Protein AF-A0A182SV26-F1 (afdb_monomer_lite)

Foldseek 3Di:
DDDPDPPPQPPLVVQLVVLVVVVVDDDDDDDDPDPPPVVSVVSNVVSVVVNVVSVVVVVVVVVVVLVVVLVVLVVQLVVLVVVLVPDPDPVVNVVSVVSSVVSVVVNCCSVPVPPVVVVVVVVVVVVPD

Structure (mmCIF, N/CA/C/O backbone):
data_AF-A0A182SV26-F1
#
_entry.id   AF-A0A182SV26-F1
#
loop_
_atom_site.group_PDB
_atom_site.id
_atom_site.type_symbol
_atom_site.label_atom_id
_atom_site.label_alt_id
_atom_site.label_comp_id
_atom_site.label_asym_id
_atom_site.label_entity_id
_atom_site.label_seq_id
_atom_site.pdbx_PDB_ins_code
_atom_site.Cartn_x
_atom_site.Cartn_y
_atom_site.Cartn_z
_atom_site.occupancy
_atom_site.B_iso_or_equiv
_atom_site.auth_seq_id
_atom_site.auth_comp_id
_atom_site.auth_asym_id
_atom_site.auth_atom_id
_atom_site.pdbx_PDB_model_num
ATOM 1 N N . MET A 1 1 ? 10.879 -1.437 7.702 1.00 41.03 1 MET A N 1
ATOM 2 C CA . MET A 1 1 ? 10.376 -1.950 6.411 1.00 41.03 1 MET A CA 1
ATOM 3 C C . MET A 1 1 ? 11.530 -2.502 5.599 1.00 41.03 1 MET A C 1
ATOM 5 O O . MET A 1 1 ? 12.482 -1.790 5.311 1.00 41.03 1 MET A O 1
ATOM 9 N N . SER A 1 2 ? 11.480 -3.801 5.338 1.00 34.06 2 SER A N 1
ATOM 10 C CA . SER A 1 2 ? 12.598 -4.620 4.883 1.00 34.06 2 SER A CA 1
ATOM 11 C C . SER A 1 2 ? 12.875 -4.503 3.386 1.00 34.06 2 SER A C 1
ATOM 13 O O . SER A 1 2 ? 11.971 -4.652 2.574 1.00 34.06 2 SER A O 1
ATOM 15 N N . ARG A 1 3 ? 14.164 -4.341 3.060 1.00 40.50 3 ARG A N 1
ATOM 16 C CA . ARG A 1 3 ? 14.897 -4.972 1.944 1.00 40.50 3 ARG A CA 1
ATOM 17 C C . ARG A 1 3 ? 14.023 -5.680 0.890 1.00 40.50 3 ARG A C 1
ATOM 19 O O . ARG A 1 3 ? 13.996 -6.909 0.843 1.00 40.50 3 ARG A O 1
ATOM 26 N N . ILE A 1 4 ? 13.446 -4.935 -0.049 1.00 44.25 4 ILE A N 1
ATOM 27 C CA . ILE A 1 4 ? 13.253 -5.475 -1.398 1.00 44.25 4 ILE A CA 1
ATOM 28 C C . ILE A 1 4 ? 14.624 -5.367 -2.054 1.00 44.25 4 ILE A C 1
ATOM 30 O O . ILE A 1 4 ? 15.050 -4.311 -2.514 1.00 44.25 4 ILE A O 1
ATOM 34 N N . LYS A 1 5 ? 15.391 -6.456 -1.967 1.00 46.62 5 LYS A N 1
ATOM 35 C CA . LYS A 1 5 ? 16.667 -6.580 -2.661 1.00 46.62 5 LYS A CA 1
ATOM 36 C C . LYS A 1 5 ? 16.416 -6.354 -4.156 1.00 46.62 5 LYS A C 1
ATOM 38 O O . LYS A 1 5 ? 15.837 -7.208 -4.820 1.00 46.62 5 LYS A O 1
ATOM 43 N N . LEU A 1 6 ? 16.916 -5.226 -4.660 1.00 47.28 6 LEU A N 1
ATOM 44 C CA . LEU A 1 6 ? 17.199 -4.909 -6.065 1.00 47.28 6 LEU A CA 1
ATOM 45 C C . LEU A 1 6 ? 18.184 -5.935 -6.667 1.00 47.28 6 LEU A C 1
ATOM 47 O O . LEU A 1 6 ? 19.325 -5.623 -6.999 1.00 47.28 6 LEU A O 1
ATOM 51 N N . VAL A 1 7 ? 17.786 -7.204 -6.739 1.00 49.06 7 VAL A N 1
ATOM 52 C CA . VAL A 1 7 ? 18.562 -8.275 -7.385 1.00 49.06 7 VAL A CA 1
ATOM 53 C C . VAL A 1 7 ? 18.158 -8.426 -8.856 1.00 49.06 7 VAL A C 1
ATOM 55 O O . VAL A 1 7 ? 18.934 -8.962 -9.634 1.00 49.06 7 VAL A O 1
ATOM 58 N N . GLY A 1 8 ? 17.024 -7.853 -9.277 1.00 47.41 8 GLY A N 1
ATOM 59 C CA . GLY A 1 8 ? 16.577 -7.879 -10.675 1.00 47.41 8 GLY A CA 1
ATOM 60 C C . GLY A 1 8 ? 17.189 -6.825 -11.609 1.00 47.41 8 GLY A C 1
ATOM 61 O O . GLY A 1 8 ? 17.043 -6.963 -12.812 1.00 47.41 8 GLY A O 1
ATOM 62 N N . ASN A 1 9 ? 17.872 -5.789 -11.099 1.00 52.28 9 ASN A N 1
ATOM 63 C CA . ASN A 1 9 ? 18.220 -4.604 -11.910 1.00 52.28 9 ASN A CA 1
ATOM 64 C C . ASN A 1 9 ? 19.698 -4.526 -12.357 1.00 52.28 9 ASN A C 1
ATOM 66 O O . ASN A 1 9 ? 20.058 -3.713 -13.198 1.00 52.28 9 ASN A O 1
ATOM 70 N N . 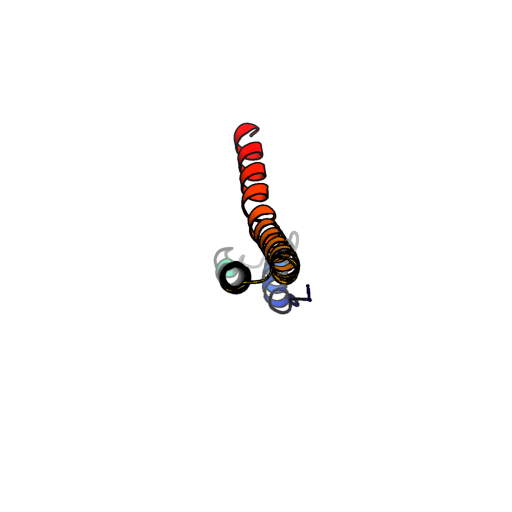ARG A 1 10 ? 20.598 -5.355 -11.804 1.00 54.41 10 ARG A N 1
ATOM 71 C CA . ARG A 1 10 ? 22.048 -5.202 -12.056 1.00 54.41 10 ARG A CA 1
ATOM 72 C C . ARG A 1 10 ? 22.524 -5.750 -13.403 1.00 54.41 10 ARG A C 1
ATOM 74 O O . ARG A 1 10 ? 23.458 -5.204 -13.982 1.00 54.41 10 ARG A O 1
ATOM 81 N N . ASN A 1 11 ? 21.901 -6.812 -13.907 1.00 51.50 11 ASN A N 1
ATOM 82 C CA . ASN A 1 11 ? 22.416 -7.515 -15.087 1.00 51.50 11 ASN A CA 1
ATOM 83 C C . ASN A 1 11 ? 22.075 -6.787 -16.402 1.00 51.50 11 ASN A C 1
ATOM 85 O O . ASN A 1 11 ? 22.842 -6.845 -17.362 1.00 51.50 11 ASN A O 1
ATOM 89 N N . GLU A 1 12 ? 20.948 -6.074 -16.440 1.00 53.22 12 GLU A N 1
ATOM 90 C CA . GLU A 1 12 ? 20.467 -5.385 -17.645 1.00 53.22 12 GLU A CA 1
ATOM 91 C C . GLU A 1 12 ? 21.137 -4.015 -17.827 1.00 53.22 12 GLU A C 1
ATOM 93 O O . GLU A 1 12 ? 21.584 -3.707 -18.933 1.00 53.22 12 GLU A O 1
ATOM 98 N N . SER A 1 13 ? 21.325 -3.241 -16.747 1.00 55.97 13 SER A N 1
ATOM 99 C CA . SER A 1 13 ? 22.086 -1.980 -16.793 1.00 55.97 13 SER A CA 1
ATOM 100 C C . SER A 1 13 ? 23.531 -2.184 -17.249 1.00 55.97 13 SER A C 1
ATOM 102 O O . SER A 1 13 ? 23.999 -1.441 -18.106 1.00 55.97 13 SER A O 1
ATOM 104 N N . SER A 1 14 ? 24.205 -3.238 -16.769 1.00 58.41 14 SER A N 1
ATOM 105 C CA . SER A 1 14 ? 25.592 -3.541 -17.159 1.00 58.41 14 SER A CA 1
ATOM 106 C C . SER A 1 14 ? 25.746 -3.826 -18.661 1.00 58.41 14 SER A C 1
ATOM 108 O O . SER A 1 14 ? 26.799 -3.562 -19.238 1.00 58.41 14 SER A O 1
ATOM 110 N N . SER A 1 15 ? 24.698 -4.343 -19.313 1.00 63.31 15 SER A N 1
ATOM 111 C CA . SER A 1 15 ? 24.730 -4.663 -20.744 1.00 63.31 15 SER A CA 1
ATOM 112 C C . SER A 1 15 ? 24.626 -3.411 -21.620 1.00 63.31 15 SER A C 1
ATOM 114 O O . SER A 1 15 ? 25.312 -3.326 -22.633 1.00 63.31 15 SER A O 1
ATOM 116 N N . ILE A 1 16 ? 23.800 -2.429 -21.232 1.00 60.69 16 ILE A N 1
ATOM 117 C CA . ILE A 1 16 ? 23.716 -1.136 -21.936 1.00 60.69 16 ILE A CA 1
ATOM 118 C C . ILE A 1 16 ? 24.973 -0.309 -21.682 1.00 60.69 16 ILE A C 1
ATOM 120 O O . ILE A 1 16 ? 25.519 0.241 -22.628 1.00 60.69 16 ILE A O 1
ATOM 124 N N . GLU A 1 17 ? 25.457 -0.262 -20.438 1.00 61.19 17 GLU A N 1
ATOM 125 C CA . GLU A 1 17 ? 26.677 0.465 -20.062 1.00 61.19 17 GLU A CA 1
ATOM 126 C C . GLU A 1 17 ? 27.873 0.018 -20.917 1.00 61.19 17 GLU A C 1
ATOM 128 O O . GLU A 1 17 ? 28.531 0.842 -21.546 1.00 61.19 17 GLU A O 1
ATOM 133 N N . ARG A 1 18 ? 28.053 -1.299 -21.089 1.00 61.22 18 ARG A N 1
ATOM 134 C CA . ARG A 1 18 ? 29.103 -1.849 -21.958 1.00 61.22 18 ARG A CA 1
ATOM 135 C C . ARG A 1 18 ? 28.901 -1.570 -23.444 1.00 61.22 18 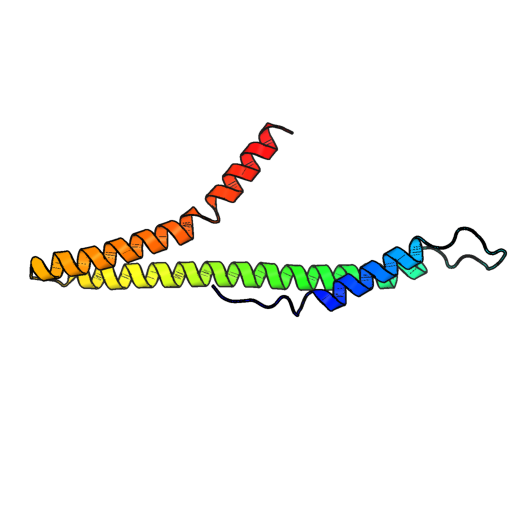ARG A C 1
ATOM 137 O O . ARG A 1 18 ? 29.882 -1.382 -24.150 1.00 61.22 18 ARG A O 1
ATOM 144 N N . LEU A 1 19 ? 27.661 -1.547 -23.933 1.00 59.72 19 LEU A N 1
ATOM 145 C CA . LEU A 1 19 ? 27.381 -1.192 -25.330 1.00 59.72 19 LEU A CA 1
ATOM 146 C C . LEU A 1 19 ? 27.608 0.307 -25.595 1.00 59.72 19 LEU A C 1
ATOM 148 O O . LEU A 1 19 ? 28.075 0.663 -26.674 1.00 59.72 19 LEU A O 1
ATOM 152 N N . CYS A 1 20 ? 27.333 1.174 -24.616 1.00 58.62 20 CYS A N 1
ATOM 153 C CA . CYS A 1 20 ? 27.636 2.604 -24.687 1.00 58.62 20 CYS A CA 1
ATOM 154 C C . CYS A 1 20 ? 29.150 2.879 -24.658 1.00 58.62 20 CYS A C 1
ATOM 156 O O . CYS A 1 20 ? 29.616 3.715 -25.430 1.00 58.62 20 CYS A O 1
ATOM 158 N N . ASP A 1 21 ? 29.921 2.148 -23.845 1.00 55.66 21 ASP A N 1
ATOM 159 C CA . ASP A 1 21 ? 31.388 2.277 -23.784 1.00 55.66 21 ASP A CA 1
ATOM 160 C C . ASP A 1 21 ? 32.084 1.829 -25.083 1.00 55.66 21 ASP A C 1
ATOM 162 O O . ASP A 1 21 ? 33.052 2.455 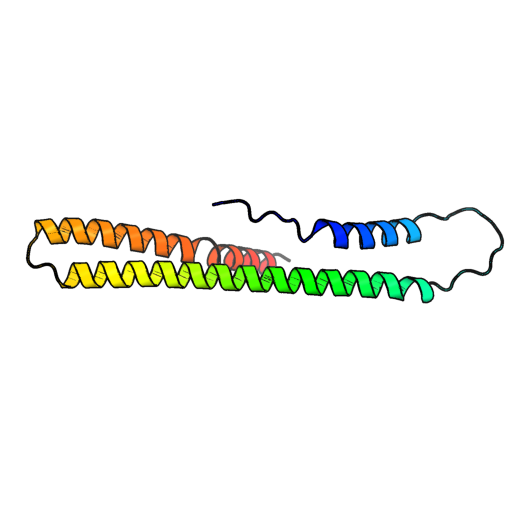-25.525 1.00 55.66 21 ASP A O 1
ATOM 166 N N . ILE A 1 22 ? 31.569 0.782 -25.742 1.00 54.12 22 ILE A N 1
ATOM 167 C CA . ILE A 1 22 ? 32.087 0.292 -27.034 1.00 54.12 22 ILE A CA 1
ATOM 168 C C . ILE A 1 22 ? 31.851 1.316 -28.155 1.00 54.12 22 ILE A C 1
ATOM 170 O O . ILE A 1 22 ? 32.702 1.486 -29.022 1.00 54.12 22 ILE A O 1
ATOM 174 N N . ALA A 1 23 ? 30.740 2.056 -28.123 1.00 52.19 23 ALA A N 1
ATOM 175 C CA . ALA A 1 23 ? 30.467 3.109 -29.103 1.00 52.19 23 ALA A CA 1
ATOM 176 C C . ALA A 1 23 ? 31.319 4.380 -28.895 1.00 52.19 23 ALA A C 1
ATOM 178 O O . ALA A 1 23 ? 31.471 5.174 -29.824 1.00 52.19 23 ALA A O 1
ATOM 179 N N . ALA A 1 24 ? 31.860 4.587 -27.689 1.00 51.94 24 ALA A N 1
ATOM 180 C CA . ALA A 1 24 ? 32.618 5.781 -27.317 1.00 51.94 24 ALA A CA 1
ATOM 181 C C . ALA A 1 24 ? 34.145 5.637 -27.493 1.00 51.94 24 ALA A C 1
ATOM 183 O O . ALA A 1 24 ? 34.853 6.644 -27.449 1.00 51.94 24 ALA A O 1
ATOM 184 N N . THR A 1 25 ? 34.671 4.423 -27.704 1.00 47.94 25 THR A N 1
ATOM 185 C CA . THR A 1 25 ? 36.117 4.139 -27.679 1.00 47.94 25 THR A CA 1
ATOM 186 C C . THR A 1 25 ? 36.667 3.582 -28.999 1.00 47.94 25 THR A C 1
ATOM 188 O O . THR A 1 25 ? 37.089 2.436 -29.056 1.00 47.94 25 THR A O 1
ATOM 191 N N . ASP A 1 26 ? 36.761 4.408 -30.050 1.00 44.53 26 ASP A N 1
ATOM 192 C CA . ASP A 1 26 ? 37.850 4.255 -31.041 1.00 44.53 26 ASP A CA 1
ATOM 193 C C . ASP A 1 26 ? 38.143 5.558 -31.819 1.00 44.53 26 ASP A C 1
ATOM 195 O O . ASP A 1 26 ? 37.423 5.893 -32.765 1.00 44.53 26 ASP A O 1
ATOM 199 N N . PRO A 1 27 ? 39.195 6.318 -31.446 1.00 52.56 27 PRO A N 1
ATOM 200 C CA . PRO A 1 27 ? 39.679 7.433 -32.256 1.00 52.56 27 PRO A CA 1
ATOM 201 C C . PRO A 1 27 ? 40.843 7.102 -33.211 1.00 52.56 27 PRO A C 1
ATOM 203 O O . PRO A 1 27 ? 41.221 7.998 -33.964 1.00 52.56 27 PRO A O 1
ATOM 206 N N . THR A 1 28 ? 41.464 5.911 -33.219 1.00 58.19 28 THR A N 1
ATOM 207 C CA . THR A 1 28 ? 42.767 5.752 -33.911 1.00 58.19 28 THR A CA 1
ATOM 208 C C . THR A 1 28 ? 43.195 4.309 -34.256 1.00 58.19 28 THR A C 1
ATOM 210 O O . THR A 1 28 ? 44.196 3.864 -33.709 1.00 58.19 28 THR A O 1
ATOM 213 N N . VAL A 1 29 ? 42.598 3.606 -35.230 1.00 45.88 29 VAL A N 1
ATOM 214 C CA . VAL A 1 29 ? 43.328 2.611 -36.067 1.00 45.88 29 VAL A CA 1
ATOM 215 C C . VAL A 1 29 ? 42.715 2.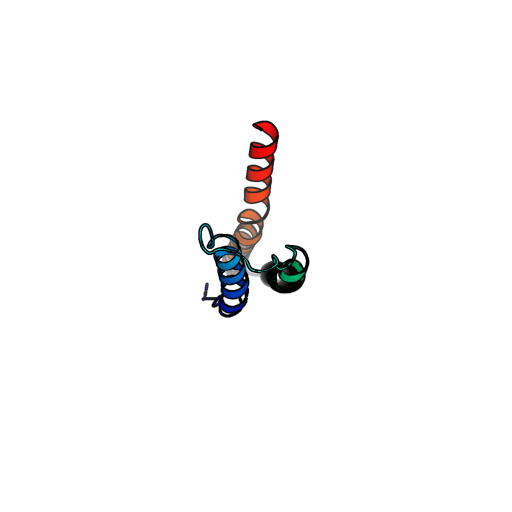545 -37.479 1.00 45.88 29 VAL A C 1
ATOM 217 O O . VAL A 1 29 ? 41.503 2.507 -37.657 1.00 45.88 29 VAL A O 1
ATOM 220 N N . GLY A 1 30 ? 43.572 2.597 -38.505 1.00 47.94 30 GLY A N 1
ATOM 221 C CA . GLY A 1 30 ? 43.209 2.773 -39.914 1.00 47.94 30 GLY A CA 1
ATOM 222 C C . GLY A 1 30 ? 42.528 1.586 -40.614 1.00 47.94 30 GLY A C 1
ATOM 223 O O . GLY A 1 30 ? 42.667 0.436 -40.221 1.00 47.94 30 GLY A O 1
ATOM 224 N N . TYR A 1 31 ? 41.830 1.924 -41.708 1.00 46.22 31 TYR A N 1
ATOM 225 C CA . TYR A 1 31 ? 41.336 1.055 -42.788 1.00 46.22 31 TYR A CA 1
ATOM 226 C C . TYR A 1 31 ? 40.758 -0.312 -42.372 1.00 46.22 31 TYR A C 1
ATOM 228 O O . TYR A 1 31 ? 41.335 -1.366 -42.622 1.00 46.22 31 TYR A O 1
ATOM 236 N N . SER A 1 32 ? 39.523 -0.294 -41.877 1.00 46.44 32 SER A N 1
ATOM 237 C CA . SER A 1 32 ? 38.570 -1.389 -42.084 1.00 46.44 32 SER A CA 1
ATOM 238 C C . SER A 1 32 ? 37.224 -0.772 -42.482 1.00 46.44 32 SER A C 1
ATOM 240 O O . SER A 1 32 ? 36.891 0.293 -41.946 1.00 46.44 32 SER A O 1
ATOM 242 N N . PRO A 1 33 ? 36.465 -1.335 -43.446 1.00 44.16 33 PRO A N 1
ATOM 243 C CA . PRO A 1 33 ? 35.137 -0.835 -43.784 1.00 44.16 33 PRO A CA 1
ATOM 244 C C . PRO A 1 33 ? 34.307 -0.739 -42.506 1.00 44.16 33 PRO A C 1
ATOM 246 O O . PRO A 1 33 ? 34.076 -1.741 -41.833 1.00 44.16 33 PRO A O 1
ATOM 249 N N . ARG A 1 34 ? 33.933 0.490 -42.143 1.00 47.06 34 ARG A N 1
ATOM 250 C CA . ARG A 1 34 ? 33.123 0.804 -40.963 1.00 47.06 34 ARG A CA 1
ATOM 251 C C . ARG A 1 34 ? 31.960 -0.199 -40.876 1.00 47.06 34 ARG A C 1
ATOM 253 O O . ARG A 1 34 ? 31.221 -0.290 -41.860 1.00 47.06 34 ARG A O 1
ATOM 260 N N . PRO A 1 35 ? 31.741 -0.915 -39.756 1.00 50.22 35 PRO A N 1
ATOM 261 C CA . PRO A 1 35 ? 30.439 -1.516 -39.533 1.00 50.22 35 PRO A CA 1
ATOM 262 C C . PRO A 1 35 ? 29.467 -0.344 -39.467 1.00 50.22 35 PRO A C 1
ATOM 264 O O . PRO A 1 35 ? 29.706 0.647 -38.771 1.00 50.22 35 PRO A O 1
ATOM 267 N N . ASN A 1 36 ? 28.424 -0.380 -40.284 1.00 47.22 36 ASN A N 1
ATOM 268 C CA . ASN A 1 36 ? 27.473 0.714 -40.332 1.00 47.22 36 ASN A CA 1
ATOM 269 C C . ASN A 1 36 ? 26.901 0.904 -38.915 1.00 47.22 36 ASN A C 1
ATOM 271 O O . ASN A 1 36 ? 26.511 -0.089 -38.301 1.00 47.22 36 ASN A O 1
ATOM 275 N N . PRO A 1 37 ? 26.740 2.137 -38.395 1.00 53.66 37 PRO A N 1
ATOM 276 C CA . PRO A 1 37 ? 26.131 2.408 -37.080 1.00 53.66 37 PRO A CA 1
ATOM 277 C C . PRO A 1 37 ? 24.641 2.004 -36.988 1.00 53.66 37 PRO A C 1
ATOM 279 O O . PRO A 1 37 ? 23.909 2.446 -36.102 1.00 53.66 37 PRO A O 1
ATOM 282 N N . ILE A 1 38 ? 24.168 1.213 -37.949 1.00 52.22 38 ILE A N 1
ATOM 283 C CA . ILE A 1 38 ? 22.867 0.566 -38.039 1.00 52.22 38 ILE A CA 1
ATOM 284 C C . ILE A 1 38 ? 22.954 -0.852 -37.442 1.00 52.22 38 ILE A C 1
ATOM 286 O O . ILE A 1 38 ? 22.013 -1.266 -36.764 1.00 52.22 38 ILE A O 1
ATOM 290 N N . ASP A 1 39 ? 24.085 -1.553 -37.596 1.00 54.59 39 ASP A N 1
ATOM 291 C CA . ASP A 1 39 ? 24.247 -2.951 -37.165 1.00 54.59 39 ASP A CA 1
ATOM 292 C C . ASP A 1 39 ? 24.348 -3.086 -35.628 1.00 54.59 39 ASP A C 1
ATOM 294 O O . ASP A 1 39 ? 23.780 -4.015 -35.046 1.00 54.59 39 ASP A O 1
ATOM 298 N N . ASP A 1 40 ? 24.915 -2.088 -34.939 1.00 59.69 40 ASP A N 1
ATOM 299 C CA . ASP A 1 40 ? 25.019 -2.050 -33.466 1.00 59.69 40 ASP A CA 1
ATOM 300 C C . ASP A 1 40 ? 23.779 -1.493 -32.744 1.00 59.69 40 ASP A C 1
ATOM 302 O O . ASP A 1 40 ? 23.647 -1.596 -31.519 1.00 59.69 40 ASP A O 1
ATOM 306 N N . ARG A 1 41 ? 22.791 -0.954 -33.475 1.00 64.50 41 ARG A N 1
ATOM 307 C CA . ARG A 1 41 ? 21.539 -0.488 -32.849 1.00 64.50 41 ARG A CA 1
ATOM 308 C C . ARG A 1 41 ? 20.646 -1.639 -32.418 1.00 64.50 41 ARG A C 1
ATOM 310 O O . ARG A 1 41 ? 19.893 -1.487 -31.461 1.00 64.50 41 ARG A O 1
ATOM 317 N N . GLY A 1 42 ? 20.728 -2.790 -33.082 1.00 74.06 42 GLY A N 1
ATOM 318 C CA . GLY A 1 42 ? 19.925 -3.968 -32.749 1.00 74.06 42 GLY A CA 1
ATOM 319 C C . GLY A 1 42 ? 20.124 -4.439 -31.299 1.00 74.06 42 GLY A C 1
ATOM 320 O O . GLY A 1 42 ? 19.137 -4.541 -30.564 1.00 74.06 42 GLY A O 1
ATOM 321 N N . PRO A 1 43 ? 21.368 -4.711 -30.857 1.00 75.44 43 PRO A N 1
ATOM 322 C CA . PRO A 1 43 ? 21.677 -5.060 -29.469 1.00 75.44 43 PRO A CA 1
ATOM 323 C C . PRO A 1 43 ? 21.252 -3.988 -28.457 1.00 75.44 43 PRO A C 1
ATOM 325 O O . PRO A 1 43 ? 20.603 -4.321 -27.466 1.00 75.44 43 PRO A O 1
ATOM 328 N N . MET A 1 44 ? 21.530 -2.711 -28.738 1.00 75.19 44 MET A N 1
ATOM 329 C CA . MET A 1 44 ? 21.159 -1.583 -27.873 1.00 75.19 44 MET A CA 1
ATOM 330 C C . MET A 1 44 ? 19.636 -1.441 -27.720 1.00 75.19 44 MET A C 1
ATOM 332 O O . MET A 1 44 ? 19.136 -1.313 -26.605 1.00 75.19 44 MET A O 1
ATOM 336 N N . ILE A 1 45 ? 18.876 -1.526 -28.817 1.00 81.12 45 ILE A N 1
ATOM 337 C CA . ILE A 1 45 ? 17.406 -1.456 -28.801 1.00 81.12 45 ILE A CA 1
ATOM 338 C C . ILE A 1 45 ? 16.818 -2.631 -28.015 1.00 81.12 45 ILE A C 1
ATOM 340 O O . ILE A 1 45 ? 15.855 -2.451 -27.267 1.00 81.12 45 ILE A O 1
ATOM 344 N N . ARG A 1 46 ? 17.386 -3.837 -28.156 1.00 79.06 46 ARG A N 1
ATOM 345 C CA . ARG A 1 46 ? 16.961 -5.005 -27.371 1.00 79.06 46 ARG A CA 1
ATOM 346 C C . ARG A 1 46 ? 17.232 -4.797 -25.886 1.00 79.06 46 ARG A C 1
ATOM 348 O O . ARG A 1 46 ? 16.322 -4.998 -25.092 1.00 79.06 46 ARG A O 1
ATOM 355 N N . ALA A 1 47 ? 18.428 -4.342 -25.522 1.00 76.38 47 ALA A N 1
ATOM 356 C CA . ALA A 1 47 ? 18.788 -4.083 -24.133 1.00 76.38 47 ALA A CA 1
ATOM 357 C C . ALA A 1 47 ? 17.898 -2.993 -23.505 1.00 76.38 47 ALA A C 1
ATOM 359 O O . ALA A 1 47 ? 17.352 -3.197 -22.422 1.00 76.38 47 ALA A O 1
ATOM 360 N N . ALA A 1 48 ? 17.646 -1.895 -24.225 1.00 82.31 48 ALA A N 1
ATOM 361 C CA . ALA A 1 48 ? 16.732 -0.839 -23.791 1.00 82.31 48 ALA A CA 1
ATOM 362 C C . ALA A 1 48 ? 15.289 -1.346 -23.621 1.00 82.31 48 ALA A C 1
ATOM 364 O O . ALA A 1 48 ? 14.629 -1.015 -22.640 1.00 82.31 48 ALA A O 1
ATOM 365 N N . ARG A 1 49 ? 14.790 -2.189 -24.535 1.00 84.81 49 ARG A N 1
ATOM 366 C CA . ARG A 1 49 ? 13.443 -2.780 -24.435 1.00 84.81 49 ARG A CA 1
ATOM 367 C C . ARG A 1 49 ? 13.309 -3.726 -23.242 1.00 84.81 49 ARG A C 1
ATOM 369 O O . ARG A 1 49 ? 12.261 -3.733 -22.592 1.00 84.81 49 ARG A O 1
ATOM 376 N N . THR A 1 50 ? 14.345 -4.514 -22.964 1.00 83.44 50 THR A N 1
ATOM 377 C CA . THR A 1 50 ? 14.389 -5.391 -21.791 1.00 83.44 50 THR A CA 1
ATOM 378 C C . THR A 1 50 ? 14.367 -4.563 -20.510 1.00 83.44 50 THR A C 1
ATOM 380 O O . THR A 1 50 ? 13.501 -4.797 -19.669 1.00 83.44 50 THR A O 1
ATOM 383 N N . LEU A 1 51 ? 15.203 -3.521 -20.428 1.00 81.50 51 LEU A N 1
ATOM 384 C CA . LEU A 1 51 ? 15.224 -2.601 -19.293 1.00 81.50 51 LEU A CA 1
ATOM 385 C C . LEU A 1 51 ? 13.858 -1.940 -19.081 1.00 81.50 51 LEU A C 1
ATOM 387 O O . LEU A 1 51 ? 13.329 -1.975 -17.976 1.00 81.50 51 LEU A O 1
ATOM 391 N N . LEU A 1 52 ? 13.250 -1.387 -20.135 1.00 88.94 52 LEU A N 1
ATOM 392 C CA . LEU A 1 52 ? 11.919 -0.779 -20.056 1.00 88.94 52 LEU A CA 1
ATOM 393 C C . LEU A 1 52 ? 10.875 -1.785 -19.561 1.00 88.94 52 LEU A C 1
ATOM 395 O O . LEU A 1 52 ? 10.113 -1.470 -18.656 1.00 88.94 52 LEU A O 1
ATOM 399 N N . SER A 1 53 ? 10.883 -3.017 -20.079 1.00 84.12 53 SER A N 1
ATOM 400 C CA . SER A 1 53 ? 9.969 -4.070 -19.613 1.00 84.12 53 SER A CA 1
ATOM 401 C C . SER A 1 53 ? 10.184 -4.418 -18.138 1.00 84.12 53 SER A C 1
ATOM 403 O O . SER A 1 53 ? 9.218 -4.648 -17.411 1.00 84.12 53 SER A O 1
ATOM 405 N N . SER A 1 54 ? 11.438 -4.464 -17.688 1.00 83.88 54 SER A N 1
ATOM 406 C CA . SER A 1 54 ? 11.808 -4.725 -16.296 1.00 83.88 54 SER A CA 1
ATOM 407 C C . SER A 1 54 ? 11.350 -3.588 -15.377 1.00 83.88 54 SER A C 1
ATOM 409 O O . SER A 1 54 ? 10.655 -3.829 -14.387 1.00 83.88 54 SER A O 1
ATOM 411 N N . VAL A 1 55 ? 11.619 -2.339 -15.761 1.00 87.81 55 VAL A N 1
ATOM 412 C CA . VAL A 1 55 ? 11.185 -1.134 -15.041 1.00 87.81 55 VAL A CA 1
ATOM 413 C C . VAL A 1 55 ? 9.661 -1.064 -14.959 1.00 87.81 55 VAL A C 1
ATOM 415 O O . VAL A 1 55 ? 9.129 -0.886 -13.867 1.00 87.81 55 VAL A O 1
ATOM 418 N N . THR A 1 56 ? 8.935 -1.292 -16.059 1.00 90.31 56 THR A N 1
ATOM 419 C CA . THR A 1 56 ? 7.463 -1.317 -16.049 1.00 90.31 56 THR A CA 1
ATOM 420 C C . THR A 1 56 ? 6.924 -2.364 -15.073 1.00 90.31 56 THR A C 1
ATOM 422 O O . THR A 1 56 ? 5.999 -2.074 -14.321 1.00 90.31 56 THR A O 1
ATOM 425 N N . ARG A 1 57 ? 7.517 -3.564 -15.013 1.00 88.69 57 ARG A N 1
ATOM 426 C CA . ARG A 1 57 ? 7.106 -4.597 -14.044 1.00 88.69 57 ARG A CA 1
ATOM 427 C C . ARG A 1 57 ? 7.338 -4.158 -12.601 1.00 88.69 57 ARG A C 1
ATOM 429 O O . ARG A 1 57 ? 6.486 -4.413 -11.757 1.00 88.69 57 ARG A O 1
ATOM 436 N N . VAL A 1 58 ? 8.463 -3.506 -12.312 1.00 85.62 58 VAL A N 1
ATOM 437 C CA . VAL A 1 58 ? 8.763 -2.995 -10.966 1.00 85.62 58 VAL A CA 1
ATOM 438 C C . VAL A 1 58 ? 7.791 -1.887 -10.570 1.00 85.62 58 VAL A C 1
ATOM 440 O O . VAL A 1 58 ? 7.275 -1.924 -9.457 1.00 85.62 58 VAL A O 1
ATOM 443 N N . LEU A 1 59 ? 7.493 -0.952 -11.474 1.00 84.81 59 LEU A N 1
ATOM 444 C CA . LEU A 1 59 ? 6.531 0.125 -11.226 1.00 84.81 59 LEU A CA 1
ATOM 445 C C . LEU A 1 59 ? 5.121 -0.424 -10.972 1.00 84.81 59 LEU A C 1
ATOM 447 O O . LEU A 1 59 ? 4.477 -0.025 -10.008 1.00 84.81 59 LEU A O 1
ATOM 451 N N . LEU A 1 60 ? 4.676 -1.407 -11.761 1.00 88.56 60 LEU A N 1
ATOM 452 C CA . LEU A 1 60 ? 3.395 -2.086 -11.533 1.00 88.56 60 LEU A CA 1
ATOM 453 C C . LEU A 1 60 ? 3.364 -2.830 -10.192 1.00 88.56 60 LEU A C 1
ATOM 455 O O . LEU A 1 60 ? 2.363 -2.795 -9.484 1.00 88.56 60 LEU A O 1
ATOM 459 N N . LEU A 1 61 ? 4.452 -3.508 -9.815 1.00 84.31 61 LEU A N 1
ATOM 460 C CA . LEU A 1 61 ? 4.539 -4.176 -8.515 1.00 84.31 61 LEU A CA 1
ATOM 461 C C . LEU A 1 61 ? 4.526 -3.178 -7.355 1.00 84.31 61 LEU A C 1
ATOM 463 O O . LEU A 1 61 ? 3.898 -3.460 -6.337 1.00 84.31 61 LEU A O 1
ATOM 467 N N . ALA A 1 62 ? 5.198 -2.036 -7.502 1.00 79.69 62 ALA A N 1
ATOM 468 C CA . ALA A 1 62 ? 5.167 -0.968 -6.512 1.00 79.69 62 ALA A CA 1
ATOM 469 C C . ALA A 1 62 ? 3.732 -0.462 -6.310 1.00 79.69 62 ALA A C 1
ATOM 471 O O . ALA A 1 62 ? 3.262 -0.437 -5.175 1.00 79.69 62 ALA A O 1
ATOM 472 N N . ASP A 1 63 ? 3.013 -0.187 -7.400 1.00 83.38 63 ASP A N 1
ATOM 473 C CA . ASP A 1 63 ? 1.617 0.257 -7.362 1.00 83.38 63 ASP A CA 1
ATOM 474 C C . ASP A 1 63 ? 0.698 -0.779 -6.687 1.00 83.38 63 ASP A C 1
ATOM 476 O O . ASP A 1 63 ? -0.015 -0.480 -5.728 1.00 83.38 63 ASP A O 1
ATOM 480 N N . ILE A 1 64 ? 0.814 -2.056 -7.072 1.00 88.06 64 ILE A N 1
ATOM 481 C CA . ILE A 1 64 ? 0.060 -3.155 -6.447 1.00 88.06 64 ILE A CA 1
ATOM 482 C C . ILE A 1 64 ? 0.346 -3.255 -4.941 1.00 88.06 64 ILE A C 1
ATOM 484 O O . ILE A 1 64 ? -0.563 -3.528 -4.152 1.00 88.06 64 ILE A O 1
ATOM 488 N N . VAL A 1 65 ? 1.601 -3.081 -4.518 1.00 86.62 65 VAL A N 1
ATOM 489 C CA . VAL A 1 65 ? 1.970 -3.123 -3.096 1.00 86.62 65 VAL A CA 1
ATOM 490 C C . VAL A 1 65 ? 1.352 -1.947 -2.347 1.00 86.62 65 VAL A C 1
ATOM 492 O O . VAL A 1 65 ? 0.784 -2.172 -1.279 1.00 86.62 65 VAL A O 1
ATOM 495 N N . VAL A 1 66 ? 1.401 -0.734 -2.900 1.00 85.75 66 VAL A N 1
ATOM 496 C CA . VAL A 1 66 ? 0.797 0.462 -2.291 1.00 85.75 66 VAL A CA 1
ATOM 497 C C . VAL A 1 66 ? -0.711 0.277 -2.115 1.00 85.75 66 VAL A C 1
ATOM 499 O O . VAL A 1 66 ? -1.220 0.438 -1.004 1.00 85.75 66 VAL A O 1
ATOM 502 N N . VAL A 1 67 ? -1.416 -0.178 -3.155 1.00 88.31 67 VAL A N 1
ATOM 503 C CA . VAL A 1 67 ? -2.863 -0.448 -3.089 1.00 88.31 67 VAL A CA 1
ATOM 504 C C . VAL A 1 67 ? -3.188 -1.510 -2.036 1.00 88.31 67 VAL A C 1
ATOM 506 O O . VAL A 1 67 ? -4.136 -1.353 -1.266 1.00 88.31 67 VAL A O 1
ATOM 509 N N . LYS A 1 68 ? -2.393 -2.583 -1.938 1.00 84.44 68 LYS A N 1
ATOM 510 C CA . LYS A 1 68 ? -2.589 -3.611 -0.903 1.00 84.44 68 LYS A CA 1
ATOM 511 C C . LYS A 1 68 ? -2.389 -3.068 0.508 1.00 84.44 68 LYS A C 1
ATOM 513 O O . LYS A 1 68 ? -3.167 -3.420 1.390 1.00 84.44 68 LYS A O 1
ATOM 518 N N . GLN A 1 69 ? -1.378 -2.229 0.733 1.00 83.12 69 GLN A N 1
ATOM 519 C CA . GLN A 1 69 ? -1.174 -1.599 2.040 1.00 83.12 69 GLN A CA 1
ATOM 520 C C . GLN A 1 69 ? -2.348 -0.684 2.401 1.00 83.12 69 GLN A C 1
ATOM 522 O O . GLN A 1 69 ? -2.840 -0.740 3.526 1.00 83.12 69 GLN A O 1
ATOM 527 N N . LEU A 1 70 ? -2.862 0.076 1.430 1.00 84.94 70 LEU A N 1
ATOM 528 C CA . LEU A 1 70 ? -4.025 0.938 1.621 1.00 84.94 70 LEU A CA 1
ATOM 529 C C . LEU A 1 70 ? -5.292 0.139 1.965 1.00 84.94 70 LEU A C 1
ATOM 531 O O . LEU A 1 70 ? -6.004 0.483 2.908 1.00 84.94 70 LEU A O 1
ATOM 535 N N . LEU A 1 71 ? -5.557 -0.958 1.247 1.00 87.56 71 LEU A N 1
ATOM 536 C CA . LEU A 1 71 ? -6.691 -1.843 1.530 1.00 87.56 71 LEU A CA 1
ATOM 537 C C . LEU A 1 71 ? -6.588 -2.482 2.919 1.00 87.56 71 LEU A C 1
ATOM 539 O O . LEU A 1 71 ? -7.575 -2.505 3.652 1.00 87.56 71 LEU A O 1
ATOM 543 N N . LEU A 1 72 ? -5.399 -2.952 3.310 1.00 88.00 72 LEU A N 1
ATOM 544 C CA . LEU A 1 72 ? -5.172 -3.522 4.638 1.00 88.00 72 LEU A CA 1
ATOM 545 C C . LEU A 1 72 ? -5.388 -2.490 5.749 1.00 88.00 72 LEU A C 1
ATOM 547 O O . LEU A 1 72 ? -6.046 -2.803 6.740 1.00 88.00 72 LEU A O 1
ATOM 551 N N . ALA A 1 73 ? -4.874 -1.269 5.585 1.00 83.94 73 ALA A N 1
ATOM 552 C CA . ALA A 1 73 ? -5.083 -0.183 6.539 1.00 83.94 73 ALA A CA 1
ATOM 553 C C . ALA A 1 73 ? -6.578 0.170 6.656 1.00 83.94 73 ALA A C 1
ATOM 555 O O . ALA A 1 73 ? -7.121 0.225 7.761 1.00 83.94 73 ALA A O 1
ATOM 556 N N . LYS A 1 74 ? -7.289 0.281 5.524 1.00 86.38 74 LYS A N 1
ATOM 557 C CA . LYS A 1 74 ? -8.747 0.484 5.493 1.00 86.38 74 LYS A CA 1
ATOM 558 C C . LYS A 1 74 ? -9.502 -0.629 6.231 1.00 86.38 74 LYS A C 1
ATOM 560 O O . LYS A 1 74 ? -10.435 -0.353 6.983 1.00 86.38 74 LYS A O 1
ATOM 565 N N . ASP A 1 75 ? -9.131 -1.890 6.026 1.00 90.44 75 ASP A N 1
ATOM 566 C CA . ASP A 1 75 ? -9.791 -3.031 6.672 1.00 90.44 75 ASP A CA 1
ATOM 567 C C . ASP A 1 75 ? -9.529 -3.100 8.180 1.00 90.44 75 ASP A C 1
ATOM 569 O O . ASP A 1 75 ? -10.390 -3.551 8.942 1.00 90.44 75 ASP A O 1
ATOM 573 N N . ARG A 1 76 ? -8.365 -2.642 8.654 1.00 87.62 76 ARG A N 1
ATOM 574 C CA . ARG A 1 76 ? -8.115 -2.493 10.095 1.00 87.62 76 ARG A CA 1
ATOM 575 C C . ARG A 1 76 ? -9.028 -1.439 10.709 1.00 87.62 76 ARG A C 1
ATOM 577 O O . ARG A 1 76 ? -9.691 -1.751 11.696 1.00 87.62 76 ARG A O 1
ATOM 584 N N . VAL A 1 77 ? -9.133 -0.264 10.085 1.00 87.50 77 VAL A N 1
ATOM 585 C CA . VAL A 1 77 ? -10.032 0.816 10.525 1.00 87.50 77 VAL A CA 1
ATOM 586 C C . VAL A 1 77 ? -11.492 0.350 10.548 1.00 87.50 77 VAL A C 1
ATOM 588 O O . VAL A 1 77 ? -12.193 0.569 11.532 1.00 87.50 77 VAL A O 1
ATOM 591 N N . ALA A 1 78 ? -11.949 -0.366 9.516 1.00 87.62 78 ALA A N 1
ATOM 592 C CA . ALA A 1 78 ? -13.313 -0.898 9.471 1.00 87.62 78 ALA A CA 1
ATOM 593 C C . ALA A 1 78 ? -13.604 -1.877 10.625 1.00 87.62 78 ALA A C 1
ATOM 595 O O . ALA A 1 78 ? -14.662 -1.812 11.252 1.00 87.62 78 ALA A O 1
ATOM 596 N N . ARG A 1 79 ? -12.655 -2.765 10.954 1.00 89.94 79 ARG A N 1
ATOM 597 C CA . ARG A 1 79 ? -12.807 -3.708 12.074 1.00 89.94 79 ARG A CA 1
ATOM 598 C C . ARG A 1 79 ? -12.802 -3.015 13.433 1.00 89.94 79 ARG A C 1
ATOM 600 O O . ARG A 1 79 ? -13.581 -3.392 14.307 1.00 89.94 79 ARG A O 1
ATOM 607 N N . THR A 1 80 ? -11.927 -2.034 13.639 1.00 87.94 80 THR A N 1
ATOM 608 C CA . THR A 1 80 ? -11.860 -1.311 14.917 1.00 87.94 80 THR A CA 1
ATOM 609 C C . THR A 1 80 ? -13.067 -0.402 15.121 1.00 87.94 80 THR A C 1
ATOM 611 O O . THR A 1 80 ? -13.535 -0.303 16.255 1.00 87.94 80 THR A O 1
ATOM 614 N N . LEU A 1 81 ? -13.629 0.155 14.043 1.00 87.38 81 LEU A N 1
ATOM 615 C CA . LEU A 1 81 ? -14.897 0.885 14.065 1.00 87.38 81 LEU A CA 1
ATOM 616 C C . LEU A 1 81 ? -16.082 -0.024 14.414 1.00 87.38 81 LEU A C 1
ATOM 618 O O . LEU A 1 81 ? -16.844 0.304 15.316 1.00 87.38 81 LEU A O 1
ATOM 622 N N . GLY A 1 82 ? -16.200 -1.195 13.778 1.00 85.31 82 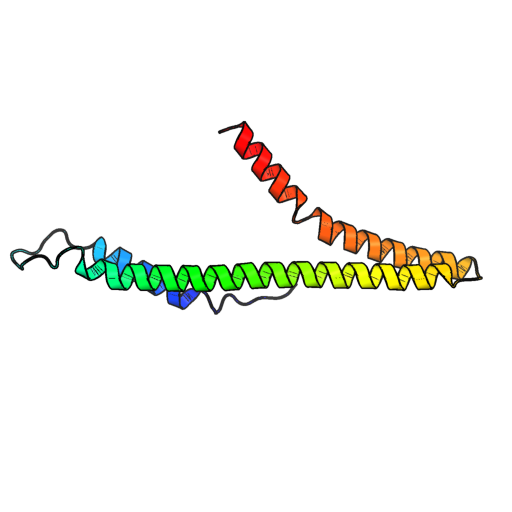GLY A N 1
ATOM 623 C CA . GLY A 1 82 ? -17.261 -2.154 14.113 1.00 85.31 82 GLY A CA 1
ATOM 624 C C . GLY A 1 82 ? -17.178 -2.636 15.565 1.00 85.31 82 GLY A C 1
ATOM 625 O O . GLY A 1 82 ? -18.192 -2.793 16.241 1.00 85.31 82 GLY A O 1
ATOM 626 N N . ARG A 1 83 ? -15.957 -2.792 16.101 1.00 86.44 83 ARG A N 1
ATOM 627 C CA . ARG A 1 83 ? -15.769 -3.065 17.531 1.00 86.44 83 ARG A CA 1
ATOM 628 C C . ARG A 1 83 ? -16.248 -1.899 18.391 1.00 86.44 83 ARG A C 1
ATOM 630 O O . ARG A 1 83 ? -16.915 -2.160 19.382 1.00 86.44 83 ARG A O 1
ATOM 637 N N . LEU A 1 84 ? -15.924 -0.657 18.026 1.00 85.56 84 LEU A N 1
ATOM 638 C CA . LEU A 1 84 ? -16.348 0.548 18.745 1.00 85.56 84 LEU A CA 1
ATOM 639 C C . LEU A 1 84 ? -17.879 0.685 18.806 1.00 85.56 84 LEU A C 1
ATOM 641 O O . LEU A 1 84 ? -18.406 1.039 19.855 1.00 85.56 84 LEU A O 1
ATOM 645 N N . GLU A 1 85 ? -18.577 0.353 17.718 1.00 86.25 85 GLU A N 1
ATOM 646 C CA . GLU A 1 85 ? -20.045 0.381 17.630 1.00 86.25 85 GLU A CA 1
ATOM 647 C C . GLU A 1 85 ? -20.712 -0.658 18.549 1.00 86.25 85 GLU A C 1
ATOM 649 O O . GLU A 1 85 ? -21.793 -0.424 19.081 1.00 86.25 85 GLU A O 1
ATOM 654 N N . SER A 1 86 ? -20.044 -1.790 18.791 1.00 85.56 86 SER A N 1
ATOM 655 C CA . SER A 1 86 ? -20.575 -2.882 19.621 1.00 85.56 86 SER A CA 1
ATOM 656 C C . SER A 1 86 ? -20.411 -2.691 21.138 1.00 85.56 86 SER A C 1
ATOM 658 O O . SER A 1 86 ? -20.926 -3.498 21.914 1.00 85.56 86 SER A O 1
ATOM 660 N N . VAL A 1 87 ? -19.674 -1.669 21.590 1.00 88.75 87 VAL A N 1
ATOM 661 C CA . VAL A 1 87 ? -19.326 -1.524 23.012 1.00 88.75 87 VAL A CA 1
ATOM 662 C C . VAL A 1 87 ? -20.458 -0.880 23.817 1.00 88.75 87 VAL A C 1
ATOM 664 O O . VAL A 1 87 ? -20.878 0.234 23.525 1.00 88.75 87 VAL A O 1
ATOM 667 N N . ALA A 1 88 ? -20.883 -1.535 24.903 1.00 79.38 88 ALA A N 1
ATOM 668 C CA . ALA A 1 88 ? -21.923 -1.032 25.812 1.00 79.38 88 ALA A CA 1
ATOM 669 C C . ALA A 1 88 ? -21.381 -0.375 27.104 1.00 79.38 88 ALA A C 1
ATOM 671 O O . ALA A 1 88 ? -22.154 0.159 27.897 1.00 79.38 88 ALA A O 1
ATOM 672 N N . ASN A 1 89 ? -20.062 -0.414 27.341 1.00 89.00 89 ASN A N 1
ATOM 673 C CA . ASN A 1 89 ? -19.415 0.114 28.546 1.00 89.00 89 ASN A CA 1
ATOM 674 C C . ASN A 1 89 ? -18.439 1.261 28.233 1.00 89.00 89 ASN A C 1
ATOM 676 O O . ASN A 1 89 ? -17.567 1.127 27.377 1.00 89.00 89 ASN A O 1
ATOM 680 N N . PHE A 1 90 ? -18.506 2.359 28.992 1.00 86.06 90 PHE A N 1
ATOM 681 C CA . PHE A 1 90 ? -17.709 3.565 28.733 1.00 86.06 90 PHE A CA 1
ATOM 682 C C . PHE A 1 90 ? -16.192 3.324 28.819 1.00 86.06 90 PHE A C 1
ATOM 684 O O . PHE A 1 90 ? -15.432 3.794 27.976 1.00 86.06 90 PHE A O 1
ATOM 691 N N . THR A 1 91 ? -15.724 2.541 29.793 1.00 88.69 91 THR A N 1
ATOM 692 C CA . THR A 1 91 ? -14.288 2.233 29.919 1.00 88.69 91 THR A CA 1
ATOM 693 C C . THR A 1 91 ? -13.775 1.390 28.751 1.00 88.69 91 THR A C 1
ATOM 695 O O . THR A 1 91 ? -12.646 1.579 28.298 1.00 88.69 91 THR A O 1
ATOM 698 N N . GLU A 1 92 ? -14.587 0.462 28.245 1.00 87.50 92 GLU A N 1
ATOM 699 C CA . GLU A 1 92 ? -14.240 -0.303 27.045 1.00 87.50 92 GLU A CA 1
ATOM 700 C C . GLU A 1 92 ? -14.328 0.552 25.785 1.00 87.50 92 GLU A C 1
ATOM 702 O O . GLU A 1 92 ? -13.489 0.399 24.900 1.00 87.50 92 GLU A O 1
ATOM 707 N N . PHE A 1 93 ? -15.271 1.495 25.730 1.00 86.88 93 PHE A N 1
ATOM 708 C CA . PHE A 1 93 ? -15.391 2.441 24.630 1.00 86.88 93 PHE A CA 1
ATOM 709 C C . PHE A 1 93 ? -14.124 3.287 24.516 1.00 86.88 93 PHE A C 1
ATOM 711 O O . PHE A 1 93 ? -13.542 3.357 23.442 1.00 86.88 93 PHE A O 1
ATOM 718 N N . VAL A 1 94 ? -13.617 3.841 25.623 1.00 91.62 94 VAL A N 1
ATOM 719 C CA . VAL A 1 94 ? -12.369 4.628 25.625 1.00 91.62 94 VAL A CA 1
ATOM 720 C C . VAL A 1 94 ? -11.174 3.790 25.149 1.00 91.62 94 VAL A C 1
ATOM 722 O O . VAL A 1 94 ? -10.356 4.264 24.358 1.00 91.62 94 VAL A O 1
ATOM 725 N N . LYS A 1 95 ? -11.086 2.518 25.564 1.00 87.38 95 LYS A N 1
ATOM 726 C CA . LYS A 1 95 ? -10.038 1.596 25.091 1.00 87.38 95 LYS A CA 1
ATOM 727 C C . LYS A 1 95 ? -10.178 1.288 23.598 1.00 87.38 95 LYS A C 1
ATOM 729 O O . LYS A 1 95 ? -9.191 1.328 22.868 1.00 87.38 95 LYS A O 1
ATOM 734 N N . ALA A 1 96 ? -11.390 0.992 23.132 1.00 86.19 96 ALA A N 1
ATOM 735 C CA . ALA A 1 96 ? -11.667 0.718 21.727 1.00 86.19 96 ALA A CA 1
ATOM 736 C C . ALA A 1 96 ? -11.413 1.954 20.850 1.00 86.19 96 ALA A C 1
ATOM 738 O O . ALA A 1 96 ? -10.833 1.816 19.775 1.00 86.19 96 ALA A O 1
ATOM 739 N N . PHE A 1 97 ? -11.765 3.143 21.343 1.00 89.38 97 PHE A N 1
ATOM 740 C CA . PHE A 1 97 ? -11.575 4.428 20.679 1.00 89.38 97 PHE A CA 1
ATOM 741 C C . PHE A 1 97 ? -10.096 4.780 20.534 1.00 89.38 97 PHE A C 1
ATOM 743 O O . PHE A 1 97 ? -9.679 5.213 19.467 1.00 89.38 97 PHE A O 1
ATOM 750 N N . SER A 1 98 ? -9.279 4.532 21.563 1.00 91.25 98 SER A N 1
ATOM 751 C CA . SER A 1 98 ? -7.828 4.733 21.480 1.00 91.25 98 SER A CA 1
ATOM 752 C C . SER A 1 98 ? -7.189 3.869 20.386 1.00 91.25 98 SER A C 1
ATOM 754 O O . SER A 1 98 ? -6.370 4.364 19.613 1.00 91.25 98 SER A O 1
ATOM 756 N N . VAL A 1 99 ? -7.609 2.604 20.265 1.00 88.38 99 VAL A N 1
ATOM 757 C CA . VAL A 1 99 ? -7.124 1.701 19.208 1.00 88.38 99 VAL A CA 1
ATOM 758 C C . VAL A 1 99 ? -7.632 2.132 17.831 1.00 88.38 99 VAL A C 1
ATOM 760 O O . VAL A 1 99 ? -6.858 2.174 16.883 1.00 88.38 99 VAL A O 1
ATOM 763 N N . PHE A 1 100 ? -8.912 2.485 17.712 1.00 90.25 100 PHE A N 1
ATOM 764 C CA . PHE A 1 100 ? -9.476 3.013 16.468 1.00 90.25 100 PHE A CA 1
ATOM 765 C C . PHE A 1 100 ? -8.749 4.288 16.006 1.00 90.25 100 PHE A C 1
ATOM 767 O O . PHE A 1 100 ? -8.372 4.394 14.842 1.00 90.25 100 PHE A O 1
ATOM 774 N N . GLY A 1 101 ? -8.484 5.220 16.925 1.00 87.81 101 GLY A N 1
ATOM 775 C CA . GLY A 1 101 ? -7.744 6.448 16.646 1.00 87.81 101 GLY A CA 1
ATOM 776 C C . GLY A 1 101 ? -6.315 6.186 16.165 1.00 87.81 101 GLY A C 1
ATOM 777 O O .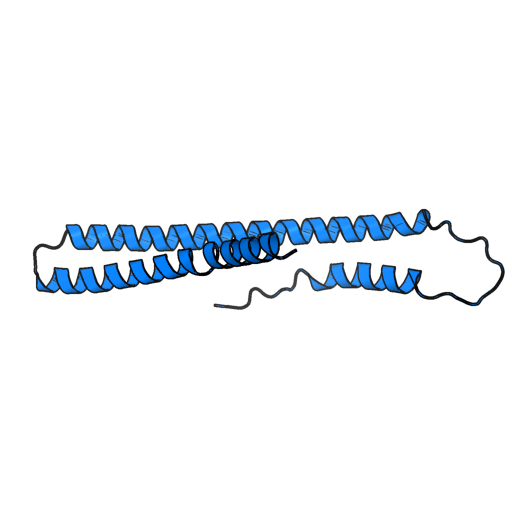 GLY A 1 101 ? -5.877 6.824 15.213 1.00 87.81 101 GLY A O 1
ATOM 778 N N . ALA A 1 102 ? -5.610 5.217 16.757 1.00 87.75 102 ALA A N 1
ATOM 779 C CA . ALA A 1 102 ? -4.270 4.831 16.310 1.00 87.75 102 ALA A CA 1
ATOM 780 C C . ALA A 1 102 ? -4.268 4.278 14.871 1.00 87.75 102 ALA A C 1
ATOM 782 O O . ALA A 1 102 ? -3.454 4.704 14.054 1.00 87.75 102 ALA A O 1
ATOM 783 N N . GLU A 1 103 ? -5.217 3.398 14.538 1.00 86.25 103 GLU A N 1
ATOM 784 C CA . GLU A 1 103 ? -5.357 2.838 13.183 1.00 86.25 103 GLU A CA 1
ATOM 785 C C . GLU A 1 103 ? -5.736 3.914 12.150 1.00 86.25 103 GLU A C 1
ATOM 787 O O . GLU A 1 103 ? -5.271 3.879 11.012 1.00 86.25 103 GLU A O 1
ATOM 792 N N . MET A 1 104 ? -6.543 4.910 12.535 1.00 85.12 104 MET A N 1
ATOM 793 C CA . MET A 1 104 ? -6.854 6.047 11.660 1.00 85.12 104 MET A CA 1
ATOM 794 C C . MET A 1 104 ? -5.636 6.936 11.391 1.00 85.12 104 MET A C 1
ATOM 796 O O . MET A 1 104 ? -5.470 7.415 10.271 1.00 85.12 104 MET A O 1
ATOM 800 N N . VAL A 1 105 ? -4.772 7.148 12.387 1.00 85.38 105 VAL A N 1
ATOM 801 C CA . VAL A 1 105 ? -3.519 7.902 12.211 1.00 85.38 105 VAL A CA 1
ATOM 802 C C . VAL A 1 105 ? -2.536 7.139 11.319 1.00 85.38 105 VAL A C 1
ATOM 804 O O . VAL A 1 105 ? -1.867 7.757 10.489 1.00 85.38 105 VAL A O 1
ATOM 807 N N . GLU A 1 106 ? -2.465 5.810 11.444 1.00 83.19 106 GLU A N 1
ATOM 808 C CA . GLU A 1 106 ? -1.675 4.954 10.546 1.00 83.19 106 GLU A CA 1
ATOM 809 C C . GLU A 1 106 ? -2.198 5.046 9.103 1.00 83.19 106 GLU A C 1
ATOM 811 O O . GLU A 1 106 ? -1.412 5.258 8.179 1.00 83.19 106 GLU A O 1
ATOM 816 N N . LEU A 1 107 ? -3.522 4.983 8.905 1.00 82.25 107 LEU A N 1
ATOM 817 C CA . LEU A 1 107 ? -4.142 5.165 7.590 1.00 82.25 107 LEU A CA 1
ATOM 818 C C . LEU A 1 107 ? -3.825 6.546 7.002 1.00 82.25 107 LEU A C 1
ATOM 820 O O . LEU A 1 107 ? -3.433 6.624 5.840 1.00 82.25 107 LEU A O 1
ATOM 824 N N . ALA A 1 108 ? -3.937 7.610 7.804 1.00 81.94 108 ALA A N 1
ATOM 825 C CA . ALA A 1 108 ? -3.614 8.967 7.379 1.00 81.94 108 ALA A CA 1
ATOM 826 C C . ALA A 1 108 ? -2.162 9.070 6.890 1.00 81.94 108 ALA A C 1
ATOM 828 O O . ALA A 1 108 ? -1.937 9.571 5.797 1.00 81.94 108 ALA A O 1
ATOM 829 N N . HIS A 1 109 ? -1.189 8.512 7.616 1.00 79.50 109 HIS A N 1
ATOM 830 C CA . HIS A 1 109 ? 0.213 8.505 7.176 1.00 79.50 109 HIS A CA 1
ATOM 831 C C . HIS A 1 109 ? 0.418 7.751 5.856 1.00 79.50 109 HIS A C 1
ATOM 833 O O . HIS A 1 109 ? 1.131 8.230 4.974 1.00 79.50 109 HIS A O 1
ATOM 839 N N . VAL A 1 110 ? -0.226 6.591 5.691 1.00 73.75 110 VAL A N 1
ATOM 840 C CA . VAL A 1 110 ? -0.155 5.812 4.444 1.00 73.75 110 VAL A CA 1
ATOM 841 C C . VAL A 1 110 ? -0.732 6.604 3.263 1.00 73.75 110 VAL A C 1
ATOM 843 O O . VAL A 1 110 ? -0.195 6.519 2.160 1.00 73.75 110 VAL A O 1
ATOM 846 N N . THR A 1 111 ? -1.780 7.402 3.487 1.00 73.94 111 THR A N 1
ATOM 847 C CA . THR A 1 111 ? -2.408 8.236 2.448 1.00 73.94 111 THR A CA 1
ATOM 848 C C . THR A 1 111 ? -1.720 9.581 2.206 1.00 73.94 111 THR A C 1
ATOM 850 O O . THR A 1 111 ? -1.751 10.082 1.085 1.00 73.94 111 THR A O 1
ATOM 853 N N . ASP A 1 112 ? -1.108 10.175 3.230 1.00 67.12 112 ASP A N 1
ATOM 854 C CA . ASP A 1 112 ? -0.603 11.553 3.203 1.00 67.12 112 ASP A CA 1
ATOM 855 C C . ASP A 1 112 ? 0.837 11.627 2.665 1.00 67.12 112 ASP A C 1
ATOM 857 O O . ASP A 1 112 ? 1.188 12.525 1.904 1.00 67.12 112 ASP A O 1
ATOM 861 N N . SER A 1 113 ? 1.681 10.633 2.966 1.00 59.00 113 SER A N 1
ATOM 862 C CA . SER A 1 113 ? 3.127 10.741 2.713 1.00 59.00 113 SER A CA 1
ATOM 863 C C . SER A 1 113 ? 3.601 10.427 1.286 1.00 59.00 113 SER A C 1
ATOM 865 O O . SER A 1 113 ? 4.771 10.652 0.997 1.00 59.00 113 SER A O 1
ATOM 867 N N . SER A 1 114 ? 2.758 9.903 0.390 1.00 54.84 114 SER A N 1
ATOM 868 C CA . SER A 1 114 ? 3.205 9.483 -0.957 1.00 54.84 114 SER A CA 1
ATOM 869 C C . SER A 1 114 ? 2.484 10.174 -2.118 1.00 54.84 114 SER A C 1
ATOM 871 O O . SER A 1 114 ? 3.140 10.555 -3.078 1.00 54.84 114 SER A O 1
ATOM 873 N N . ALA A 1 115 ? 1.173 10.421 -2.033 1.00 57.00 115 ALA A N 1
ATOM 874 C CA . ALA A 1 115 ? 0.409 10.972 -3.160 1.00 57.00 115 ALA A CA 1
ATOM 875 C C . ALA A 1 115 ? 0.369 12.513 -3.208 1.00 57.00 115 ALA A C 1
ATOM 877 O O . ALA A 1 115 ? 0.393 13.097 -4.290 1.00 57.00 115 ALA A O 1
ATOM 878 N N . TRP A 1 116 ? 0.313 13.192 -2.056 1.00 55.62 116 TRP A N 1
ATOM 879 C CA . TRP A 1 116 ? 0.184 14.656 -2.004 1.00 55.62 116 TRP A CA 1
ATOM 880 C C . TRP A 1 116 ? 1.521 15.387 -2.073 1.00 55.62 116 TRP A C 1
ATOM 882 O O . TRP A 1 116 ? 1.590 16.445 -2.695 1.00 55.62 116 TRP A O 1
ATOM 892 N N . ASN A 1 117 ? 2.580 14.822 -1.485 1.00 57.75 117 ASN A N 1
ATOM 893 C CA . ASN A 1 117 ? 3.901 15.448 -1.508 1.00 57.75 117 ASN A CA 1
ATOM 894 C C . ASN A 1 117 ? 4.507 15.437 -2.920 1.00 57.75 117 ASN A C 1
ATOM 896 O O . ASN A 1 117 ? 4.973 16.475 -3.376 1.00 57.75 117 ASN A O 1
ATOM 900 N N . GLU A 1 118 ? 4.393 14.322 -3.655 1.00 59.50 118 GLU A N 1
ATOM 901 C CA . GLU A 1 118 ? 4.784 14.283 -5.071 1.00 59.50 118 GLU A CA 1
ATOM 902 C C . GLU A 1 118 ? 3.945 15.271 -5.895 1.00 59.50 118 GLU A C 1
ATOM 904 O O . GLU A 1 118 ? 4.496 16.083 -6.633 1.00 59.50 118 GLU A O 1
ATOM 909 N N . LEU A 1 119 ? 2.615 15.284 -5.742 1.00 57.59 119 LEU A N 1
ATOM 910 C CA . LEU A 1 119 ? 1.738 16.195 -6.492 1.00 57.59 119 LEU A CA 1
ATOM 911 C C . LEU A 1 119 ? 2.032 17.682 -6.209 1.00 57.59 119 LEU A C 1
ATOM 913 O O . LEU A 1 119 ? 1.930 18.519 -7.111 1.00 57.59 119 LEU A O 1
ATOM 917 N N . ALA A 1 120 ? 2.391 18.020 -4.969 1.00 63.84 120 ALA A N 1
ATOM 918 C CA . ALA A 1 120 ? 2.798 19.367 -4.585 1.00 63.84 120 ALA A CA 1
ATOM 919 C C . ALA A 1 120 ? 4.137 19.763 -5.234 1.00 63.84 120 ALA A C 1
ATOM 921 O O . ALA A 1 120 ? 4.269 20.885 -5.730 1.00 63.84 120 ALA A O 1
ATOM 922 N N . GLU A 1 121 ? 5.089 18.832 -5.299 1.00 61.72 121 GLU A N 1
ATOM 923 C CA . GLU A 1 121 ? 6.420 19.031 -5.883 1.00 61.72 121 GLU A CA 1
ATOM 924 C C . GLU A 1 121 ? 6.362 19.173 -7.422 1.00 61.72 121 GLU A C 1
ATOM 926 O O . GLU A 1 121 ? 6.971 20.080 -8.002 1.00 61.72 121 GLU A O 1
ATOM 931 N N . TRP A 1 122 ? 5.524 18.374 -8.097 1.00 60.41 122 TRP A N 1
ATOM 932 C CA . TRP A 1 122 ? 5.246 18.505 -9.538 1.00 60.41 122 TRP A CA 1
ATOM 933 C C . TRP A 1 122 ? 4.545 19.822 -9.893 1.00 60.41 122 TRP A C 1
ATOM 935 O O . TRP A 1 122 ? 4.802 20.408 -10.945 1.00 60.41 122 TRP A O 1
ATOM 945 N N . LYS A 1 123 ? 3.663 20.327 -9.021 1.00 62.44 123 LYS A N 1
ATOM 946 C CA . LYS A 1 123 ? 3.029 21.631 -9.246 1.00 62.44 123 LYS A CA 1
ATOM 947 C C . LYS A 1 123 ? 4.013 22.786 -9.124 1.00 62.44 123 LYS A C 1
ATOM 949 O O . LYS A 1 123 ? 3.944 23.697 -9.940 1.00 62.44 123 LYS A O 1
ATOM 954 N N . GLN A 1 124 ? 4.923 22.750 -8.151 1.00 62.19 124 GLN A N 1
ATOM 955 C CA . GLN A 1 124 ? 5.919 23.810 -7.969 1.00 62.19 124 GLN A CA 1
ATOM 956 C C . GLN A 1 124 ? 6.894 23.889 -9.148 1.00 62.19 124 GLN A C 1
ATOM 958 O O . GLN A 1 124 ? 7.174 24.984 -9.634 1.00 62.19 124 GLN A O 1
ATOM 963 N N . THR A 1 125 ? 7.344 22.744 -9.658 1.00 59.50 125 THR A N 1
ATOM 964 C CA . THR A 1 125 ? 8.247 22.676 -10.818 1.00 59.50 125 THR A CA 1
ATOM 965 C C . THR A 1 125 ? 7.587 23.136 -12.122 1.00 59.50 125 THR A C 1
ATOM 967 O O . THR A 1 125 ? 8.241 23.803 -12.915 1.00 59.50 125 THR A O 1
ATOM 970 N N . ALA A 1 126 ? 6.288 22.882 -12.320 1.00 63.88 126 ALA A N 1
ATOM 971 C CA . ALA A 1 126 ? 5.551 23.330 -13.508 1.00 63.88 126 ALA A CA 1
ATOM 972 C C . ALA A 1 126 ? 5.241 24.842 -13.545 1.00 63.88 126 ALA A C 1
ATOM 974 O O . ALA A 1 126 ? 4.939 25.376 -14.608 1.00 63.88 126 ALA A O 1
ATOM 975 N N . THR A 1 127 ? 5.277 25.537 -12.404 1.00 56.34 127 THR A N 1
ATOM 976 C CA . THR A 1 127 ? 5.046 26.996 -12.331 1.00 56.34 127 THR A CA 1
ATOM 977 C C . THR A 1 127 ? 6.316 27.846 -12.373 1.00 56.34 127 THR A C 1
ATOM 979 O O . THR A 1 127 ? 6.209 29.058 -12.542 1.00 56.34 127 THR A O 1
ATOM 982 N N . TYR A 1 128 ? 7.498 27.245 -12.212 1.00 55.44 128 TYR A N 1
ATOM 983 C CA . TYR A 1 128 ? 8.786 27.953 -12.158 1.00 55.44 128 TYR A CA 1
ATOM 984 C C . TYR A 1 128 ? 9.793 27.514 -13.241 1.00 55.44 128 TYR A C 1
ATOM 986 O O . TYR A 1 128 ? 10.966 27.880 -13.157 1.00 55.44 128 TYR A O 1
ATOM 994 N N . GLY A 1 129 ? 9.351 26.763 -14.252 1.00 46.91 129 GLY A N 1
ATOM 995 C CA . GLY A 1 129 ? 10.105 26.456 -15.476 1.00 46.91 129 GLY A CA 1
ATOM 996 C C . GLY A 1 129 ? 9.385 26.990 -16.703 1.00 46.91 129 GLY A C 1
ATOM 997 O O . GLY A 1 129 ? 10.090 27.419 -17.641 1.00 46.91 129 GLY A O 1
#

Radius of gyration: 26.54 Å; chains: 1; bounding box: 65×36×74 Å

Organism: NCBI:txid74869

Sequence (129 aa):
MSRIKLVGNRNESSSIERLCDIAATDPTVGYSPRPNPIDDRGPMIRAARTLLSSVTRVLLLADIVVVKQLLLAKDRVARTLGRLESVANFTEFVKAFSVFGAEMVELAHVTDSSAWNELAEWKQTATYG

Secondary structure (DSSP, 8-state):
-------SSHHHHHHHHHHHHHHH--S---------TTTTHHHHHHHHHHHHHHHHHHHHHHHHHHHHHHHHHHHHHHHHHHHHHT--SHHHHHHHHHHHHHHHHHHHHHHHHHHHHHHHHHHHHHH--

InterPro domains:
  IPR001033 Alpha-catenin [PR00805] (30-48)
  IPR001033 Alpha-catenin [PR00805] (49-67)
  IPR030045 Alpha-catulin 1 [PTHR46342] (13-112)
  IPR036723 Alpha-catenin/vinculin-like superfamily [SSF47220] (10-116)

pLDDT: mean 70.81, std 16.54, range [34.06, 91.62]